Protein AF-X1EYE4-F1 (afdb_monomer_lite)

Sequence (149 aa):
KELRAIGVEDIRDIPADFPLSAIQQLRRDCVVNQKEYIAPKLGGELMNVEHPIHFLDFETIGPAIPKYGGTRPYQTVPFQWSNHVMHENENLERQEYLCLEDKDPREEFAGTLLKALGEKGSIVVYTTYEKGVLEGLAEYLPHYRDRLQ

Organism: NCBI:txid412755

Structure (mmCIF, N/CA/C/O backbone):
data_AF-X1EYE4-F1
#
_entry.id   AF-X1EYE4-F1
#
loop_
_atom_site.group_PDB
_atom_site.id
_atom_site.type_symbol
_atom_site.label_atom_id
_atom_site.label_alt_id
_atom_site.label_comp_id
_atom_site.label_asym_id
_atom_site.label_entity_id
_atom_site.label_seq_id
_atom_site.pdbx_PDB_ins_code
_atom_site.Cartn_x
_atom_site.Cartn_y
_atom_site.Cartn_z
_atom_site.occupancy
_atom_site.B_iso_or_equiv
_atom_site.auth_seq_id
_atom_site.auth_comp_id
_atom_site.auth_asym_id
_atom_site.auth_atom_id
_atom_site.pdbx_PDB_model_num
ATOM 1 N N . LYS A 1 1 ? -3.214 -6.186 -28.026 1.00 66.19 1 LYS A N 1
ATOM 2 C CA . LYS A 1 1 ? -3.750 -6.899 -29.216 1.00 66.19 1 LYS A CA 1
ATOM 3 C C . LYS A 1 1 ? -2.727 -6.934 -30.353 1.00 66.19 1 LYS A C 1
ATOM 5 O O . LYS A 1 1 ? -2.634 -7.965 -30.995 1.00 66.19 1 LYS A O 1
ATOM 10 N N . GLU A 1 2 ? -1.926 -5.882 -30.535 1.00 87.94 2 GLU A N 1
ATOM 11 C CA . GLU A 1 2 ? -0.886 -5.792 -31.577 1.00 87.94 2 GLU A CA 1
ATOM 12 C C . GLU A 1 2 ? 0.311 -6.731 -31.351 1.00 87.94 2 GLU A C 1
ATOM 14 O O . GLU A 1 2 ? 0.625 -7.508 -32.242 1.00 87.94 2 GLU A O 1
ATOM 19 N N . LEU A 1 3 ? 0.902 -6.767 -30.147 1.00 91.38 3 LEU A N 1
ATOM 20 C CA . LEU A 1 3 ? 2.020 -7.680 -29.825 1.00 91.38 3 LEU A CA 1
ATOM 21 C C . LEU A 1 3 ? 1.685 -9.160 -30.090 1.00 91.38 3 LEU A C 1
ATOM 23 O O . LEU A 1 3 ? 2.459 -9.886 -30.703 1.00 91.38 3 LEU A O 1
ATOM 27 N N . ARG A 1 4 ? 0.472 -9.589 -29.722 1.00 90.75 4 ARG A N 1
ATOM 28 C CA . ARG A 1 4 ? 0.001 -10.955 -29.992 1.00 90.75 4 ARG A CA 1
ATOM 29 C C . ARG A 1 4 ? -0.144 -11.241 -31.491 1.00 90.75 4 ARG A C 1
ATOM 31 O O . ARG A 1 4 ? 0.053 -12.374 -31.908 1.00 90.75 4 ARG A O 1
ATOM 38 N N . ALA A 1 5 ? -0.490 -10.238 -32.300 1.00 93.00 5 ALA A N 1
ATOM 39 C CA . ALA A 1 5 ? -0.616 -10.397 -33.749 1.00 93.00 5 ALA A CA 1
ATOM 40 C C . ALA A 1 5 ? 0.744 -10.602 -34.438 1.00 93.00 5 ALA A C 1
ATOM 42 O O . ALA A 1 5 ? 0.794 -11.232 -35.489 1.00 93.00 5 ALA A O 1
ATOM 43 N N . ILE A 1 6 ? 1.832 -10.121 -33.828 1.00 92.56 6 ILE A N 1
ATOM 44 C CA . ILE A 1 6 ? 3.212 -10.359 -34.281 1.00 92.56 6 ILE A CA 1
ATOM 45 C C . ILE A 1 6 ? 3.892 -11.523 -33.539 1.00 92.56 6 ILE A C 1
ATOM 47 O O . ILE A 1 6 ? 5.104 -11.679 -33.627 1.00 92.56 6 ILE A O 1
ATOM 51 N N . GLY A 1 7 ? 3.123 -12.343 -32.813 1.00 93.94 7 GLY A N 1
ATOM 52 C CA . GLY A 1 7 ? 3.627 -13.548 -32.146 1.00 93.94 7 GLY A CA 1
ATOM 53 C C . GLY A 1 7 ? 4.474 -13.297 -30.897 1.00 93.94 7 GLY A C 1
ATOM 54 O O . GLY A 1 7 ? 5.152 -14.209 -30.442 1.00 93.94 7 GLY A O 1
ATOM 55 N N . VAL A 1 8 ? 4.444 -12.086 -30.333 1.00 95.38 8 VAL A N 1
ATOM 56 C CA . VAL A 1 8 ? 5.173 -11.774 -29.099 1.00 9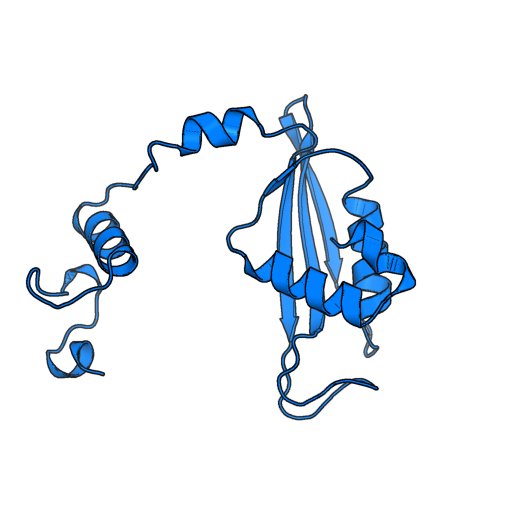5.38 8 VAL A CA 1
ATOM 57 C C . VAL A 1 8 ? 4.383 -12.284 -27.898 1.00 95.38 8 VAL A C 1
ATOM 59 O O . VAL A 1 8 ? 3.283 -11.797 -27.611 1.00 95.38 8 VAL A O 1
ATOM 62 N N . GLU A 1 9 ? 4.964 -13.254 -27.194 1.00 94.44 9 GLU A N 1
ATOM 63 C CA . GLU A 1 9 ? 4.417 -13.847 -25.967 1.00 94.44 9 GLU A CA 1
ATOM 64 C C . GLU A 1 9 ? 5.229 -13.476 -24.717 1.00 94.44 9 GLU A C 1
ATOM 66 O O . GLU A 1 9 ? 4.687 -13.490 -23.612 1.00 94.44 9 GLU A O 1
ATOM 71 N N . ASP A 1 10 ? 6.492 -13.071 -24.888 1.00 94.38 10 ASP A N 1
ATOM 72 C CA . ASP A 1 10 ? 7.392 -12.657 -23.813 1.00 94.38 10 ASP A CA 1
ATOM 73 C C . ASP A 1 10 ? 7.845 -11.198 -23.986 1.00 94.38 10 ASP A C 1
ATOM 75 O O . ASP A 1 10 ? 8.066 -10.715 -25.097 1.00 94.38 10 ASP A O 1
ATOM 79 N N . ILE A 1 11 ? 8.020 -10.476 -22.875 1.00 95.06 11 ILE A N 1
ATOM 80 C CA . ILE A 1 11 ? 8.492 -9.081 -22.883 1.00 95.06 11 ILE A CA 1
ATOM 81 C C . ILE A 1 11 ? 9.875 -8.930 -23.541 1.00 95.06 11 ILE A C 1
ATOM 83 O O . ILE A 1 11 ? 10.169 -7.881 -24.117 1.00 95.06 11 ILE A O 1
ATOM 87 N N . ARG A 1 12 ? 10.710 -9.974 -23.484 1.00 94.94 12 ARG A N 1
ATOM 88 C CA . ARG A 1 12 ? 12.042 -10.015 -24.102 1.00 94.94 12 ARG A CA 1
ATOM 89 C C . ARG A 1 12 ? 11.979 -10.037 -25.625 1.00 94.94 12 ARG A C 1
ATOM 91 O O . ARG A 1 12 ? 12.895 -9.530 -26.266 1.00 94.94 12 ARG A O 1
ATOM 98 N N . ASP A 1 13 ? 10.887 -10.552 -26.179 1.00 95.00 13 ASP A N 1
ATOM 99 C CA . ASP A 1 13 ? 10.693 -10.700 -27.621 1.00 95.00 13 ASP A CA 1
ATOM 100 C C . ASP A 1 13 ? 10.075 -9.449 -28.258 1.00 95.00 13 ASP A C 1
ATOM 102 O O . ASP A 1 13 ? 9.915 -9.386 -29.476 1.00 95.00 13 ASP A O 1
ATOM 106 N N . ILE A 1 14 ? 9.734 -8.427 -27.460 1.00 95.12 14 ILE A N 1
ATOM 107 C CA . ILE A 1 14 ? 9.206 -7.165 -27.984 1.00 95.12 14 ILE A CA 1
ATOM 108 C C . ILE A 1 14 ? 10.282 -6.492 -28.862 1.00 95.12 14 ILE A C 1
ATOM 110 O O . ILE A 1 14 ? 11.360 -6.150 -28.342 1.00 95.12 14 ILE A O 1
ATOM 114 N N . PRO A 1 15 ? 9.995 -6.233 -30.156 1.00 93.06 15 PRO A N 1
ATOM 115 C CA . PRO A 1 15 ? 10.922 -5.555 -31.058 1.00 93.06 15 PRO A CA 1
ATOM 116 C C . PRO A 1 15 ? 11.367 -4.196 -30.512 1.00 93.06 15 PRO A C 1
ATOM 118 O O . PRO A 1 15 ? 10.591 -3.488 -29.872 1.00 93.06 15 PRO A O 1
ATOM 121 N N . ALA A 1 16 ? 12.626 -3.826 -30.750 1.00 89.38 16 ALA A N 1
ATOM 122 C CA . ALA A 1 16 ? 13.198 -2.586 -30.216 1.00 89.38 16 ALA A CA 1
ATOM 123 C C . ALA A 1 16 ? 12.539 -1.314 -30.781 1.00 89.38 16 ALA A C 1
ATOM 125 O O . ALA A 1 16 ? 12.583 -0.269 -30.141 1.00 89.38 16 ALA A O 1
ATOM 126 N N . ASP A 1 17 ? 11.942 -1.411 -31.966 1.00 92.12 17 ASP A N 1
ATOM 127 C CA . ASP A 1 17 ? 11.207 -0.356 -32.659 1.00 92.12 17 ASP A CA 1
ATOM 128 C C . ASP A 1 17 ? 9.696 -0.377 -32.369 1.00 92.12 17 ASP A C 1
ATOM 130 O O . ASP A 1 17 ? 8.966 0.493 -32.849 1.00 92.12 17 ASP A O 1
ATOM 134 N N . PHE A 1 18 ? 9.208 -1.335 -31.570 1.00 94.69 18 PHE A N 1
ATOM 135 C CA . PHE A 1 18 ? 7.800 -1.383 -31.192 1.00 94.69 18 PHE A CA 1
ATOM 136 C C . PHE A 1 18 ? 7.453 -0.183 -30.292 1.00 94.69 18 PHE A C 1
ATOM 138 O O . PHE A 1 18 ? 8.144 0.057 -29.298 1.00 94.69 18 PHE A O 1
ATOM 145 N N . PRO A 1 19 ? 6.378 0.573 -30.580 1.00 94.25 19 PRO A N 1
ATOM 146 C CA . PRO A 1 19 ? 6.048 1.772 -29.822 1.00 94.25 19 PRO A CA 1
ATOM 147 C C . PRO A 1 19 ? 5.582 1.415 -28.405 1.00 94.25 19 PRO A C 1
ATOM 149 O O . PRO A 1 19 ? 4.476 0.916 -28.194 1.00 94.25 19 PRO A O 1
ATOM 152 N N . LEU A 1 20 ? 6.428 1.704 -27.417 1.00 95.12 20 LEU A N 1
ATOM 153 C CA . LEU A 1 20 ? 6.135 1.552 -25.994 1.00 95.12 20 LEU A CA 1
ATOM 154 C C . LEU A 1 20 ? 6.050 2.922 -25.315 1.00 95.12 20 LEU A C 1
ATOM 156 O O . LEU A 1 20 ? 6.770 3.859 -25.659 1.00 95.12 20 LEU A O 1
ATOM 160 N N . SER A 1 21 ? 5.192 3.045 -24.301 1.00 95.56 21 SER A N 1
ATOM 161 C CA . SER A 1 21 ? 5.263 4.195 -23.392 1.00 95.56 21 SER A CA 1
ATOM 162 C C . SER A 1 21 ? 6.573 4.164 -22.596 1.00 95.56 21 SER A C 1
ATOM 164 O O . SER A 1 21 ? 7.168 3.102 -22.414 1.00 95.56 21 SER A O 1
ATOM 166 N N . ALA A 1 22 ? 7.002 5.308 -22.055 1.00 94.56 22 ALA A N 1
ATOM 167 C CA . ALA A 1 22 ? 8.266 5.404 -21.318 1.00 94.56 22 ALA A CA 1
ATOM 168 C C . ALA A 1 22 ? 8.395 4.355 -20.192 1.00 94.56 22 ALA A C 1
ATOM 170 O O . ALA A 1 22 ? 9.446 3.738 -20.039 1.00 94.56 22 ALA A O 1
ATOM 171 N N . ILE A 1 23 ? 7.313 4.091 -19.446 1.00 93.12 23 ILE A N 1
ATOM 172 C CA . ILE A 1 23 ? 7.322 3.089 -18.368 1.00 93.12 23 ILE A CA 1
ATOM 173 C C . ILE A 1 23 ? 7.370 1.650 -18.897 1.00 93.12 23 ILE A C 1
ATOM 175 O O . ILE A 1 23 ? 7.980 0.779 -18.282 1.00 93.12 23 ILE A O 1
ATOM 179 N N . GLN A 1 24 ? 6.743 1.383 -20.044 1.00 95.12 24 GLN A N 1
ATOM 180 C CA . GLN A 1 24 ? 6.793 0.071 -20.689 1.00 95.12 24 GLN A CA 1
ATOM 181 C C . GLN A 1 24 ? 8.183 -0.199 -21.264 1.00 95.12 24 GLN A C 1
ATOM 183 O O . GLN A 1 24 ? 8.705 -1.295 -21.072 1.00 95.12 24 GLN A O 1
ATOM 188 N N . GLN A 1 25 ? 8.796 0.803 -21.902 1.00 95.81 25 GLN A N 1
ATOM 189 C CA . GLN A 1 25 ? 10.165 0.720 -22.398 1.00 95.81 25 GLN A CA 1
ATOM 190 C C . GLN A 1 25 ? 11.139 0.450 -21.252 1.00 95.81 25 GLN A C 1
ATOM 192 O O . GLN A 1 25 ? 11.922 -0.488 -21.332 1.00 95.81 25 GLN A O 1
ATOM 197 N N . LEU A 1 26 ? 11.018 1.193 -20.148 1.00 94.75 26 LEU A N 1
ATOM 198 C CA . LEU A 1 26 ? 11.844 0.989 -18.961 1.00 94.75 26 LEU A CA 1
ATOM 199 C C . LEU A 1 26 ? 11.760 -0.452 -18.439 1.00 94.75 26 LEU A C 1
ATOM 201 O O . LEU A 1 26 ? 12.781 -1.089 -18.197 1.00 94.75 26 LEU A O 1
ATOM 205 N N . ARG A 1 27 ? 10.540 -0.986 -18.295 1.00 94.94 27 ARG A N 1
ATOM 206 C CA . ARG A 1 27 ? 10.316 -2.370 -17.847 1.00 94.94 27 ARG A CA 1
ATOM 207 C C . ARG A 1 27 ? 10.918 -3.383 -18.817 1.00 94.94 27 ARG A C 1
ATOM 209 O O . ARG A 1 27 ? 11.567 -4.326 -18.373 1.00 94.94 27 ARG A O 1
ATOM 216 N N . ARG A 1 28 ? 10.733 -3.182 -20.126 1.00 95.56 28 ARG A N 1
ATOM 217 C CA . ARG A 1 28 ? 11.344 -4.024 -21.161 1.00 95.56 28 ARG A CA 1
ATOM 218 C C . ARG A 1 28 ? 12.864 -4.006 -21.040 1.00 95.56 28 ARG A C 1
ATOM 220 O O . ARG A 1 28 ? 13.467 -5.071 -21.003 1.00 95.56 28 ARG A O 1
ATOM 227 N N . ASP A 1 29 ? 13.470 -2.829 -20.929 1.00 95.12 29 ASP A N 1
ATOM 228 C CA . ASP A 1 29 ? 14.920 -2.683 -20.826 1.00 95.12 29 ASP A CA 1
ATOM 229 C C . ASP A 1 29 ? 15.462 -3.357 -19.560 1.00 95.12 29 ASP A C 1
ATOM 231 O O . ASP A 1 29 ? 16.484 -4.038 -19.629 1.00 95.12 29 ASP A O 1
ATOM 235 N N . CYS A 1 30 ? 14.763 -3.251 -18.425 1.00 96.44 30 CYS A N 1
ATOM 236 C CA . CYS A 1 30 ? 15.134 -3.973 -17.209 1.00 96.44 30 CYS A CA 1
ATOM 237 C C . CYS A 1 30 ? 15.137 -5.491 -17.407 1.00 96.44 30 CYS A C 1
ATOM 239 O O . CYS A 1 30 ? 16.092 -6.158 -17.009 1.00 96.44 30 CYS A O 1
ATOM 241 N N . VAL A 1 31 ? 14.090 -6.039 -18.032 1.00 96.19 31 VAL A N 1
ATOM 242 C CA . VAL A 1 31 ? 13.964 -7.490 -18.225 1.00 96.19 31 VAL A CA 1
ATOM 243 C C . VAL A 1 31 ? 14.953 -8.008 -19.270 1.00 96.19 31 VAL A C 1
ATOM 245 O O . VAL A 1 31 ? 15.616 -9.015 -19.032 1.00 96.19 31 VAL A O 1
ATOM 248 N N . VAL A 1 32 ? 15.093 -7.317 -20.404 1.00 95.56 32 VAL A N 1
ATOM 249 C CA . VAL A 1 32 ? 16.016 -7.699 -21.486 1.00 95.56 32 VAL A CA 1
ATOM 250 C C . VAL A 1 32 ? 17.465 -7.676 -21.004 1.00 95.56 32 VAL A C 1
ATOM 252 O O . VAL A 1 32 ? 18.216 -8.608 -21.280 1.00 95.56 32 VAL A O 1
ATOM 255 N N . ASN A 1 33 ? 17.854 -6.640 -20.258 1.00 95.62 33 ASN A N 1
ATOM 256 C CA . ASN A 1 33 ? 19.229 -6.483 -19.785 1.00 95.62 33 ASN A CA 1
ATOM 257 C C . ASN A 1 33 ? 19.494 -7.161 -18.432 1.00 95.62 33 ASN A C 1
ATOM 259 O O . ASN A 1 33 ? 20.620 -7.088 -17.946 1.00 95.62 33 ASN A O 1
ATOM 263 N N . GLN A 1 34 ? 18.475 -7.770 -17.809 1.00 95.69 34 GLN A N 1
ATOM 264 C CA . GLN A 1 34 ? 18.536 -8.330 -16.450 1.00 95.69 34 GLN A CA 1
ATOM 265 C C . GLN A 1 34 ? 19.136 -7.347 -15.436 1.00 95.69 34 GLN A C 1
ATOM 267 O O . GLN A 1 34 ? 19.950 -7.704 -14.585 1.00 95.69 34 GLN A O 1
ATOM 272 N N . LYS A 1 35 ? 18.760 -6.074 -15.566 1.00 96.38 35 LYS A N 1
ATOM 273 C CA . LYS A 1 35 ? 19.316 -4.988 -14.769 1.00 96.38 35 LYS A CA 1
ATOM 274 C C . LYS A 1 35 ? 18.199 -4.163 -14.167 1.00 96.38 35 LYS A C 1
ATOM 276 O O . LYS A 1 35 ? 17.360 -3.610 -14.876 1.00 96.38 35 LYS A O 1
ATOM 281 N N . GLU A 1 36 ? 18.226 -4.052 -12.850 1.00 95.12 36 GLU A N 1
ATOM 282 C CA . GLU A 1 36 ? 17.292 -3.217 -12.112 1.00 95.12 36 GLU A CA 1
ATOM 283 C C . GLU A 1 36 ? 17.447 -1.749 -12.506 1.00 95.12 36 GLU A C 1
ATOM 285 O O . GLU A 1 36 ? 18.552 -1.236 -12.721 1.00 95.12 36 GLU A O 1
ATOM 290 N N . TYR A 1 37 ? 16.314 -1.061 -12.584 1.00 95.12 37 TYR A N 1
ATOM 291 C CA . TYR A 1 37 ? 16.305 0.385 -12.662 1.00 95.12 37 TYR A CA 1
ATOM 292 C C . TYR A 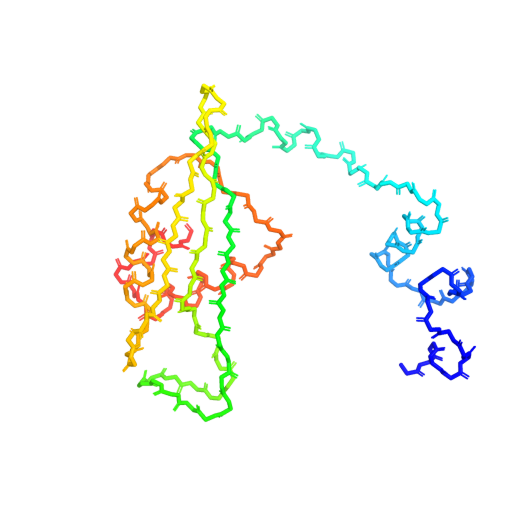1 37 ? 16.242 0.965 -11.255 1.00 95.12 37 TYR A C 1
ATOM 294 O O . TYR A 1 37 ? 15.255 0.790 -10.544 1.00 95.12 37 TYR A O 1
ATOM 302 N N . ILE A 1 38 ? 17.282 1.710 -10.892 1.00 94.94 38 ILE A N 1
ATOM 303 C CA . ILE A 1 38 ? 17.311 2.515 -9.676 1.00 94.94 38 ILE A CA 1
ATOM 304 C C . ILE A 1 38 ? 17.079 3.963 -10.092 1.00 94.94 38 ILE A C 1
ATOM 306 O O . ILE A 1 38 ? 17.899 4.560 -10.795 1.00 94.94 38 ILE A O 1
ATOM 310 N N . ALA A 1 39 ? 15.947 4.530 -9.678 1.00 93.94 39 ALA A N 1
ATOM 311 C CA . ALA A 1 39 ? 15.647 5.925 -9.962 1.00 93.94 39 ALA A CA 1
ATOM 312 C C . ALA A 1 39 ? 16.704 6.829 -9.296 1.00 93.94 39 ALA A C 1
ATOM 314 O O . ALA A 1 39 ? 16.960 6.661 -8.103 1.00 93.94 39 ALA A O 1
ATOM 315 N N . PRO A 1 40 ? 17.266 7.840 -9.990 1.00 95.88 40 PRO A N 1
ATOM 316 C CA . PRO A 1 40 ? 18.278 8.728 -9.406 1.00 95.88 40 PRO A CA 1
ATOM 317 C C . PRO A 1 40 ? 17.830 9.434 -8.119 1.00 95.88 40 PRO A C 1
ATOM 319 O O . PRO A 1 40 ? 18.656 9.794 -7.288 1.00 95.88 40 PRO A O 1
ATOM 322 N N . LYS A 1 41 ? 16.515 9.627 -7.953 1.00 95.69 41 LYS A N 1
ATOM 323 C CA . LYS A 1 41 ? 15.916 10.258 -6.772 1.00 95.69 41 LYS A CA 1
ATOM 324 C C . LYS A 1 41 ? 15.717 9.305 -5.593 1.00 95.69 41 LYS A C 1
ATOM 326 O O . LYS A 1 41 ? 15.574 9.793 -4.482 1.00 95.69 41 LYS A O 1
ATOM 331 N N . LEU A 1 42 ? 15.740 7.982 -5.809 1.00 94.69 42 LEU A N 1
ATOM 332 C CA . LEU A 1 42 ? 15.391 6.988 -4.785 1.00 94.69 42 LEU A CA 1
ATOM 333 C C . LEU A 1 42 ? 16.194 7.186 -3.498 1.00 94.69 42 LEU A C 1
ATOM 335 O O . LEU A 1 42 ? 15.615 7.218 -2.422 1.00 94.69 42 LEU A O 1
ATOM 339 N N . GLY A 1 43 ? 17.511 7.376 -3.610 1.00 96.06 43 GLY A N 1
ATOM 340 C CA . GLY A 1 43 ? 18.365 7.581 -2.440 1.00 96.06 43 GLY A CA 1
ATOM 341 C C . GLY A 1 43 ? 17.979 8.812 -1.616 1.00 96.06 43 GLY A C 1
ATOM 342 O O . GLY A 1 43 ? 18.033 8.754 -0.396 1.00 96.06 43 GLY A O 1
ATOM 343 N N . GLY A 1 44 ? 17.553 9.900 -2.266 1.00 96.06 44 GLY A N 1
ATOM 344 C CA . GLY A 1 44 ? 17.081 11.102 -1.574 1.00 96.06 44 GLY A CA 1
ATOM 345 C C . GLY A 1 44 ? 15.716 10.906 -0.916 1.00 96.06 44 GLY A C 1
ATOM 346 O O . GLY A 1 44 ? 15.522 11.346 0.209 1.00 96.06 44 GLY A O 1
ATOM 347 N N . GLU A 1 45 ? 14.795 10.198 -1.574 1.00 94.62 45 GLU A N 1
ATOM 348 C CA . GLU A 1 45 ? 13.486 9.871 -0.987 1.00 94.62 45 GLU A CA 1
ATOM 349 C C . GLU A 1 45 ? 13.632 8.965 0.245 1.00 94.62 45 GLU A C 1
ATOM 351 O O . GLU A 1 45 ? 12.974 9.187 1.257 1.00 94.62 45 GLU A O 1
ATOM 356 N N . LEU A 1 46 ? 14.551 7.992 0.201 1.00 94.44 46 LEU A N 1
ATOM 357 C CA . LEU A 1 46 ? 14.822 7.092 1.325 1.00 94.44 46 LEU A CA 1
ATOM 358 C C . LEU A 1 46 ? 15.405 7.810 2.553 1.00 94.44 46 LEU A C 1
ATOM 360 O O . LEU A 1 46 ? 15.234 7.318 3.662 1.00 94.44 46 LEU A O 1
ATOM 364 N N . MET A 1 47 ? 16.052 8.971 2.393 1.00 95.12 47 MET A N 1
ATOM 365 C CA . MET A 1 47 ? 16.531 9.770 3.534 1.00 95.12 47 MET A CA 1
ATOM 366 C C . MET A 1 47 ? 15.395 10.429 4.325 1.00 95.12 47 MET A C 1
ATOM 368 O O . MET A 1 47 ? 15.615 10.817 5.468 1.00 95.12 47 MET A O 1
ATOM 372 N N . ASN A 1 48 ? 14.203 10.553 3.735 1.00 95.19 48 ASN A N 1
ATOM 373 C CA . ASN A 1 48 ? 13.028 11.130 4.389 1.00 95.19 48 ASN A CA 1
ATOM 374 C C . ASN A 1 48 ? 12.168 10.070 5.096 1.00 95.19 48 ASN A C 1
ATOM 376 O O . ASN A 1 48 ? 11.118 10.401 5.640 1.00 95.19 48 ASN A O 1
ATOM 380 N N . VAL A 1 49 ? 12.566 8.796 5.038 1.00 95.62 49 VAL A N 1
ATOM 381 C CA . VAL A 1 49 ? 11.830 7.692 5.654 1.00 95.62 49 VAL A CA 1
ATOM 382 C C . VAL A 1 49 ? 12.160 7.636 7.145 1.00 95.62 49 VAL A C 1
ATOM 384 O O . VAL A 1 49 ? 13.314 7.494 7.539 1.00 95.62 49 VAL A O 1
ATOM 387 N N . GLU A 1 50 ? 11.122 7.717 7.969 1.00 96.12 50 GLU A N 1
ATOM 388 C CA . GLU A 1 50 ? 11.198 7.730 9.430 1.00 96.12 50 GLU A CA 1
ATOM 389 C C . GLU A 1 50 ? 10.606 6.452 10.035 1.00 96.12 50 GLU A C 1
ATOM 391 O O . GLU A 1 50 ? 9.597 5.925 9.557 1.00 96.12 50 GLU A O 1
ATOM 396 N N . HIS A 1 51 ? 11.212 5.969 11.121 1.00 95.88 51 HIS A N 1
ATOM 397 C CA . HIS A 1 51 ? 10.708 4.816 11.861 1.00 95.88 51 HIS A CA 1
ATOM 398 C C . HIS A 1 51 ? 9.509 5.165 12.771 1.00 95.88 51 HIS A C 1
ATOM 400 O O . HIS A 1 51 ? 9.406 6.294 13.256 1.00 95.88 51 HIS A O 1
ATOM 406 N N . PRO A 1 52 ? 8.634 4.186 13.077 1.00 97.06 52 PRO A N 1
ATOM 407 C CA . PRO A 1 52 ? 8.586 2.851 12.472 1.00 97.06 52 PRO A CA 1
ATOM 408 C C . PRO A 1 52 ? 8.225 2.918 10.979 1.00 97.06 52 PRO A C 1
ATOM 410 O O . PRO A 1 52 ? 7.464 3.779 10.553 1.00 97.06 52 PRO A O 1
ATOM 413 N N . ILE A 1 53 ? 8.791 2.020 10.171 1.00 97.88 53 ILE A N 1
ATOM 414 C CA . ILE A 1 53 ? 8.470 1.943 8.742 1.00 97.88 53 ILE A CA 1
ATOM 415 C C . ILE A 1 53 ? 7.399 0.880 8.562 1.00 97.88 53 ILE A C 1
ATOM 417 O O . ILE A 1 53 ? 7.600 -0.272 8.940 1.00 97.88 53 ILE A O 1
ATOM 421 N N . HIS A 1 54 ? 6.277 1.274 7.978 1.00 97.81 54 HIS A N 1
ATOM 422 C CA . HIS A 1 54 ? 5.129 0.424 7.709 1.00 97.81 54 HIS A CA 1
ATOM 423 C C . HIS A 1 54 ? 5.130 -0.008 6.246 1.00 97.81 54 HIS A C 1
ATOM 425 O O . HIS A 1 54 ? 4.859 0.802 5.362 1.00 97.81 54 HIS A O 1
ATOM 431 N N . PHE A 1 55 ? 5.413 -1.280 5.982 1.00 97.88 55 PHE A N 1
ATOM 432 C CA . PHE A 1 55 ? 5.262 -1.875 4.655 1.00 97.88 55 PHE A CA 1
ATOM 433 C C . PHE A 1 55 ? 3.847 -2.432 4.531 1.00 97.88 55 PHE A C 1
ATOM 435 O O . PHE A 1 55 ? 3.546 -3.500 5.075 1.00 97.88 55 PHE A O 1
ATOM 442 N N . LEU A 1 56 ? 2.987 -1.661 3.870 1.00 98.00 56 LEU A N 1
ATOM 443 C CA . LEU A 1 56 ? 1.542 -1.838 3.895 1.00 98.00 56 LEU A CA 1
ATOM 444 C C . LEU A 1 56 ? 1.019 -2.385 2.565 1.00 98.00 56 LEU A C 1
ATOM 446 O O . LEU A 1 56 ? 1.428 -1.929 1.499 1.00 98.00 56 LEU A O 1
ATOM 450 N N . ASP A 1 57 ? 0.088 -3.332 2.647 1.00 98.38 57 ASP A N 1
ATOM 451 C CA . ASP A 1 57 ? -0.558 -3.953 1.489 1.00 98.38 57 ASP A CA 1
ATOM 452 C C . ASP A 1 57 ? -2.015 -4.320 1.815 1.00 98.38 57 ASP A C 1
ATOM 454 O O . ASP A 1 57 ? -2.311 -4.737 2.945 1.00 98.38 57 ASP A O 1
ATOM 458 N N . PHE A 1 58 ? -2.927 -4.130 0.853 1.00 98.44 58 PHE A N 1
ATOM 459 C CA . PHE A 1 58 ? -4.371 -4.326 1.024 1.00 98.44 58 PHE A CA 1
ATOM 460 C C . PHE A 1 58 ? -4.948 -5.320 0.019 1.00 98.44 58 PHE A C 1
ATOM 462 O O . PHE A 1 58 ? -4.739 -5.187 -1.183 1.00 98.44 58 PHE A O 1
ATOM 469 N N . GLU A 1 59 ? -5.848 -6.182 0.493 1.00 98.25 59 GLU A N 1
ATOM 470 C CA . GLU A 1 59 ? -6.719 -6.975 -0.372 1.00 98.25 59 GLU A CA 1
ATOM 471 C C . GLU A 1 59 ? -8.141 -6.426 -0.361 1.00 98.25 59 GLU A C 1
ATOM 473 O O . GLU A 1 59 ? -8.715 -6.051 0.675 1.00 98.25 59 GLU A O 1
ATOM 478 N N . THR A 1 60 ? -8.734 -6.394 -1.550 1.00 97.94 60 THR A N 1
ATOM 479 C CA . THR A 1 60 ? -10.059 -5.823 -1.761 1.00 97.94 60 THR A CA 1
ATOM 480 C C . THR A 1 60 ? -10.908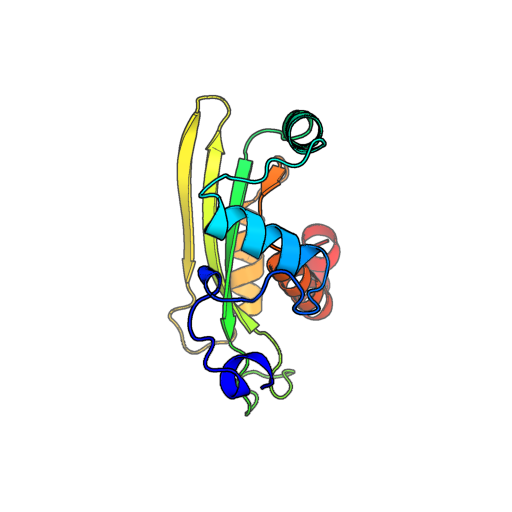 -6.687 -2.685 1.00 97.94 60 THR A C 1
ATOM 482 O O . THR A 1 60 ? -10.413 -7.505 -3.462 1.00 97.94 60 THR A O 1
ATOM 485 N N . ILE A 1 61 ? -12.220 -6.491 -2.611 1.00 96.94 61 ILE A N 1
ATOM 486 C CA . ILE A 1 61 ? -13.178 -7.034 -3.571 1.00 96.94 61 ILE A CA 1
ATOM 487 C C . ILE A 1 61 ? -13.847 -5.903 -4.349 1.00 96.94 61 ILE A C 1
ATOM 489 O O . ILE A 1 61 ? -14.006 -4.792 -3.851 1.00 96.94 61 ILE A O 1
ATOM 493 N N . GLY A 1 62 ? -14.297 -6.211 -5.563 1.00 96.75 62 GLY A N 1
ATOM 494 C CA . GLY A 1 62 ? -15.089 -5.307 -6.398 1.00 96.75 62 GLY A CA 1
ATOM 495 C C . GLY A 1 62 ? -16.226 -6.052 -7.092 1.00 96.75 62 GLY A C 1
ATOM 496 O O . GLY A 1 62 ? -16.171 -6.232 -8.309 1.00 96.75 62 GLY A O 1
ATOM 497 N N . PRO A 1 63 ? -17.231 -6.557 -6.351 1.00 96.44 63 PRO A N 1
ATOM 498 C CA . PRO A 1 63 ? -18.263 -7.405 -6.930 1.00 96.44 63 PRO A CA 1
ATOM 499 C C . PRO A 1 63 ? -19.177 -6.622 -7.882 1.00 96.44 63 PRO A C 1
ATOM 501 O O . PRO A 1 63 ? -19.501 -5.454 -7.659 1.00 96.44 63 PRO A O 1
ATOM 504 N N . ALA A 1 64 ? -19.641 -7.288 -8.943 1.00 97.62 64 ALA A N 1
ATOM 505 C CA . ALA A 1 64 ? -20.593 -6.705 -9.891 1.00 97.62 64 ALA A CA 1
ATOM 506 C C . ALA A 1 64 ? -21.965 -6.438 -9.247 1.00 97.62 64 ALA A C 1
ATOM 508 O O . ALA A 1 64 ? -22.624 -5.453 -9.570 1.00 97.62 64 ALA A O 1
ATOM 509 N N . ILE A 1 65 ? -22.387 -7.309 -8.326 1.00 96.81 65 ILE A N 1
ATOM 510 C CA . ILE A 1 65 ? -23.598 -7.128 -7.523 1.00 96.81 65 ILE A CA 1
ATOM 511 C C . ILE A 1 65 ? -23.172 -6.551 -6.165 1.00 96.81 65 ILE A C 1
ATOM 513 O O . ILE A 1 65 ? -22.360 -7.187 -5.489 1.00 96.81 65 ILE A O 1
ATOM 517 N N . PRO A 1 66 ? -23.686 -5.376 -5.756 1.00 95.38 66 PRO A N 1
ATOM 518 C CA . PRO A 1 66 ? -23.381 -4.784 -4.456 1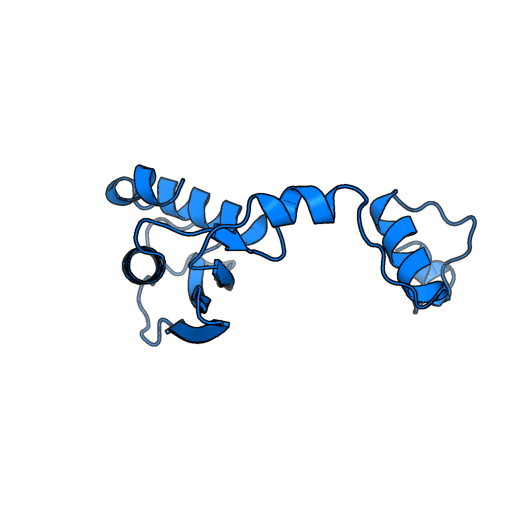.00 95.38 66 PRO A CA 1
ATOM 519 C C . PRO A 1 66 ? -23.647 -5.762 -3.309 1.00 95.38 66 PRO A C 1
ATOM 521 O O . PRO A 1 66 ? -24.775 -6.222 -3.136 1.00 95.38 66 PRO A O 1
ATOM 524 N N . LYS A 1 67 ? -22.605 -6.082 -2.533 1.00 93.19 67 LYS A N 1
ATOM 525 C CA . LYS A 1 67 ? -22.711 -6.998 -1.386 1.00 93.19 67 LYS A CA 1
ATOM 526 C C . LYS A 1 67 ? -23.180 -6.283 -0.117 1.00 93.19 67 LYS A C 1
ATOM 528 O O . LYS A 1 67 ? -23.905 -6.862 0.683 1.00 93.19 67 LYS A O 1
ATOM 533 N N . TYR A 1 68 ? -22.778 -5.025 0.057 1.00 94.56 68 TYR A N 1
ATOM 534 C CA . TYR A 1 68 ? -23.007 -4.260 1.282 1.00 94.56 68 TYR A CA 1
ATOM 535 C C . TYR A 1 68 ? -23.869 -3.027 1.024 1.00 94.56 68 TYR A C 1
ATOM 537 O O . TYR A 1 68 ? -23.855 -2.450 -0.069 1.00 94.56 68 TYR A O 1
ATOM 545 N N . GLY A 1 69 ? -24.607 -2.603 2.050 1.00 92.75 69 GLY A N 1
ATOM 546 C CA . GLY A 1 69 ? -25.401 -1.379 2.001 1.00 92.75 69 GLY A CA 1
ATOM 547 C C . GLY A 1 69 ? -24.550 -0.168 1.603 1.00 92.75 69 GLY A C 1
ATOM 548 O O . GLY A 1 69 ? -23.394 -0.034 2.007 1.00 92.75 69 GLY A O 1
ATOM 549 N N . GLY A 1 70 ? -25.114 0.699 0.762 1.00 89.81 70 GLY A N 1
ATOM 550 C CA . GLY A 1 70 ? -24.422 1.900 0.289 1.00 89.81 70 GLY A CA 1
ATOM 551 C C . GLY A 1 70 ? -23.242 1.636 -0.654 1.00 89.81 70 GLY A C 1
ATOM 552 O O . GLY A 1 70 ? -22.445 2.546 -0.865 1.00 89.81 70 GLY A O 1
ATOM 553 N N . THR A 1 71 ? -23.111 0.426 -1.216 1.00 96.06 71 THR A N 1
ATOM 554 C CA . THR A 1 71 ? -22.123 0.133 -2.270 1.00 96.06 71 THR A CA 1
ATOM 555 C C . THR A 1 71 ? -22.747 0.114 -3.666 1.00 96.06 71 THR A C 1
ATOM 557 O O . THR A 1 71 ? -23.950 -0.103 -3.827 1.00 96.06 71 THR A O 1
ATOM 560 N N . ARG A 1 72 ? -21.926 0.343 -4.694 1.00 96.38 72 ARG A N 1
ATOM 561 C CA . ARG A 1 72 ? -22.304 0.255 -6.116 1.00 96.38 72 ARG A CA 1
ATOM 562 C C . ARG A 1 72 ? -21.543 -0.869 -6.837 1.00 96.38 72 ARG A C 1
ATOM 564 O O . ARG A 1 72 ? -20.504 -1.303 -6.338 1.00 96.38 72 ARG A O 1
ATOM 571 N N . PRO A 1 73 ? -22.005 -1.320 -8.021 1.00 97.88 73 PRO A N 1
ATOM 572 C CA . PRO A 1 73 ? -21.273 -2.289 -8.835 1.00 97.88 73 PRO A CA 1
ATOM 573 C C . PRO A 1 73 ? -19.802 -1.906 -9.032 1.00 97.88 73 PRO A C 1
ATOM 575 O O . PRO A 1 73 ? -19.497 -0.751 -9.352 1.00 97.88 73 PRO A O 1
ATOM 578 N N . TYR A 1 74 ? -18.914 -2.887 -8.848 1.00 96.81 74 TYR A N 1
ATOM 579 C CA . TYR A 1 74 ? -17.456 -2.761 -8.966 1.00 96.81 74 TYR A CA 1
ATOM 580 C C . TYR A 1 74 ? -16.824 -1.702 -8.054 1.00 96.81 74 TYR A C 1
ATOM 582 O O . TYR A 1 74 ? -15.726 -1.219 -8.325 1.00 96.81 74 TYR A O 1
ATOM 590 N N . GLN A 1 75 ? -17.506 -1.306 -6.978 1.00 96.88 75 GLN A N 1
ATOM 591 C CA . GLN A 1 75 ? -16.881 -0.496 -5.944 1.00 96.88 75 GLN A CA 1
ATOM 592 C C . GLN A 1 75 ? -15.861 -1.334 -5.177 1.00 96.88 75 GLN A C 1
ATOM 594 O O . GLN A 1 75 ? -16.192 -2.413 -4.691 1.00 96.88 75 GLN A O 1
ATOM 599 N N . THR A 1 76 ? -14.648 -0.803 -5.048 1.00 97.44 76 THR A N 1
ATOM 600 C CA . THR A 1 76 ? -13.587 -1.377 -4.221 1.00 97.44 76 THR A CA 1
ATOM 601 C C . THR A 1 76 ? -14.006 -1.378 -2.753 1.00 97.44 76 THR A C 1
ATOM 603 O O . THR A 1 76 ? -14.338 -0.330 -2.197 1.00 97.44 76 THR A O 1
ATOM 606 N N . VAL A 1 77 ? -13.981 -2.551 -2.127 1.00 97.69 77 VAL A N 1
ATOM 607 C CA . VAL A 1 77 ? -14.235 -2.740 -0.697 1.00 97.69 77 VAL A CA 1
ATOM 608 C C . VAL A 1 77 ? -13.056 -3.508 -0.096 1.00 97.69 77 VAL A C 1
ATOM 610 O O . VAL A 1 77 ? -12.861 -4.672 -0.458 1.00 97.69 77 VAL A O 1
ATOM 613 N N . PRO A 1 78 ? -12.258 -2.890 0.791 1.00 98.19 78 PRO A N 1
ATOM 614 C CA . PRO A 1 78 ? -11.132 -3.562 1.427 1.00 98.19 78 PRO A CA 1
ATOM 615 C C . PRO A 1 78 ? -11.601 -4.519 2.520 1.00 98.19 78 PRO A C 1
ATOM 617 O O . PRO A 1 78 ? -12.518 -4.194 3.273 1.00 98.19 78 PRO A O 1
ATOM 620 N N . PHE A 1 79 ? -10.976 -5.693 2.611 1.00 98.19 79 PHE A N 1
ATOM 621 C CA . PHE A 1 79 ? -11.344 -6.718 3.598 1.00 98.19 79 PHE A CA 1
ATOM 622 C C . PHE A 1 79 ? -10.150 -7.331 4.342 1.00 98.19 79 PHE A C 1
ATOM 624 O O . PHE A 1 79 ? -10.357 -8.005 5.353 1.00 98.19 79 PHE A O 1
ATOM 631 N N . GLN A 1 80 ? -8.922 -7.088 3.879 1.00 98.69 80 GLN A N 1
ATOM 632 C CA . GLN A 1 80 ? -7.699 -7.554 4.527 1.00 98.69 80 GLN A CA 1
ATOM 633 C C . GLN A 1 80 ? -6.580 -6.532 4.353 1.00 98.69 80 GLN A C 1
ATOM 635 O O . GLN A 1 80 ? -6.449 -5.937 3.284 1.00 98.69 80 GLN A O 1
ATOM 640 N N . TRP A 1 81 ? -5.760 -6.353 5.383 1.00 98.75 81 TRP A N 1
ATOM 641 C CA . TRP A 1 81 ? -4.493 -5.637 5.273 1.00 98.75 81 TRP A CA 1
ATOM 642 C C . TRP A 1 81 ? -3.374 -6.439 5.931 1.00 98.75 81 TRP A C 1
ATOM 644 O O . TRP A 1 81 ? -3.597 -7.173 6.898 1.00 98.75 81 TRP A O 1
ATOM 654 N N . SER A 1 82 ? -2.159 -6.274 5.417 1.00 98.56 82 SER A N 1
ATOM 655 C CA . SER A 1 82 ? -0.935 -6.726 6.071 1.00 98.56 82 SER A CA 1
ATOM 656 C C . SER A 1 82 ? 0.015 -5.549 6.262 1.00 98.56 82 SER A C 1
ATOM 658 O O . SER A 1 82 ? 0.076 -4.650 5.427 1.00 98.56 82 SER A O 1
ATOM 660 N N . ASN A 1 83 ? 0.714 -5.534 7.393 1.00 98.50 83 ASN A N 1
ATOM 661 C CA . ASN A 1 83 ? 1.629 -4.470 7.776 1.00 98.50 83 ASN A CA 1
ATOM 662 C C . ASN A 1 83 ? 2.879 -5.102 8.384 1.00 98.50 83 ASN A C 1
ATOM 664 O O . ASN A 1 83 ? 2.820 -5.680 9.473 1.00 98.50 83 ASN A O 1
ATOM 668 N N . HIS A 1 84 ? 4.004 -5.013 7.680 1.00 98.12 84 HIS A N 1
ATOM 669 C CA . HIS A 1 84 ? 5.297 -5.329 8.279 1.00 98.12 84 HIS A CA 1
ATOM 670 C C . HIS A 1 84 ? 5.887 -4.040 8.844 1.00 98.12 84 HIS A C 1
ATOM 672 O O . HIS A 1 84 ? 6.073 -3.071 8.114 1.00 98.12 84 HIS A O 1
ATOM 678 N N . VAL A 1 85 ? 6.158 -4.028 10.144 1.00 97.94 85 VAL A N 1
ATOM 679 C CA . VAL A 1 85 ? 6.611 -2.853 10.884 1.00 97.94 85 VAL A CA 1
ATOM 680 C C . VAL A 1 85 ? 8.089 -3.012 11.194 1.00 97.94 85 VAL A C 1
ATOM 682 O O . VAL A 1 85 ? 8.470 -3.891 11.964 1.00 97.94 85 VAL A O 1
ATOM 685 N N . MET A 1 86 ? 8.926 -2.177 10.584 1.00 97.81 86 MET A N 1
ATOM 686 C CA . MET A 1 86 ? 10.361 -2.140 10.855 1.00 97.81 86 MET A CA 1
ATOM 687 C C . MET A 1 86 ? 10.678 -1.017 11.840 1.00 97.81 86 MET A C 1
ATOM 689 O O . MET A 1 86 ? 10.534 0.171 11.531 1.00 97.81 86 MET A O 1
ATOM 693 N N . HIS A 1 87 ? 11.106 -1.404 13.036 1.00 96.25 87 HIS A N 1
ATOM 694 C CA . HIS A 1 87 ? 11.487 -0.490 14.109 1.00 96.25 87 HIS A CA 1
ATOM 695 C C . HIS A 1 87 ? 12.933 0.008 13.950 1.00 96.25 87 HIS A C 1
ATOM 697 O O . HIS A 1 87 ? 13.712 -0.556 13.186 1.00 96.25 87 HIS A O 1
ATOM 703 N N . GLU A 1 88 ? 13.310 1.040 14.712 1.00 94.44 88 GLU A N 1
ATOM 704 C CA . GLU A 1 88 ? 14.673 1.611 14.702 1.00 94.44 88 GLU A CA 1
ATOM 705 C C . GLU A 1 88 ? 15.767 0.598 15.060 1.00 94.44 88 GLU A C 1
ATOM 707 O O . GLU A 1 88 ? 16.909 0.734 14.637 1.00 94.44 88 GLU A O 1
ATOM 712 N N . ASN A 1 89 ? 15.427 -0.425 15.845 1.00 94.38 89 ASN A N 1
ATOM 713 C CA . ASN A 1 89 ? 16.340 -1.505 16.210 1.00 94.38 89 ASN A CA 1
ATOM 714 C C . ASN A 1 89 ? 16.372 -2.645 15.177 1.00 94.38 89 ASN A C 1
ATOM 716 O O . ASN A 1 89 ? 16.802 -3.743 15.516 1.00 94.38 89 ASN A O 1
ATOM 720 N N . GLU A 1 90 ? 15.869 -2.397 13.963 1.00 89.06 90 GLU A N 1
ATOM 721 C CA . GLU A 1 90 ? 15.775 -3.343 12.842 1.00 89.06 90 GLU A CA 1
ATOM 722 C C . GLU A 1 90 ? 14.876 -4.565 13.103 1.00 89.06 90 GLU A C 1
ATOM 724 O O . GLU A 1 90 ? 14.787 -5.468 12.269 1.00 89.06 90 GLU A O 1
ATOM 729 N N . ASN A 1 91 ? 14.143 -4.594 14.221 1.00 94.81 91 ASN A N 1
ATOM 730 C CA . ASN A 1 91 ? 13.144 -5.629 14.443 1.00 94.81 91 ASN A CA 1
ATOM 731 C C . ASN A 1 91 ? 11.985 -5.450 13.464 1.00 94.81 91 ASN A C 1
ATOM 733 O O . ASN A 1 91 ? 11.421 -4.359 13.345 1.00 94.81 91 ASN A O 1
ATOM 737 N N . LEU A 1 92 ? 11.606 -6.554 12.821 1.00 96.56 92 LEU A N 1
ATOM 738 C CA . LEU A 1 92 ? 10.460 -6.627 11.928 1.00 96.56 92 LEU A CA 1
ATOM 739 C C . LEU A 1 92 ? 9.305 -7.350 12.627 1.00 96.56 92 LEU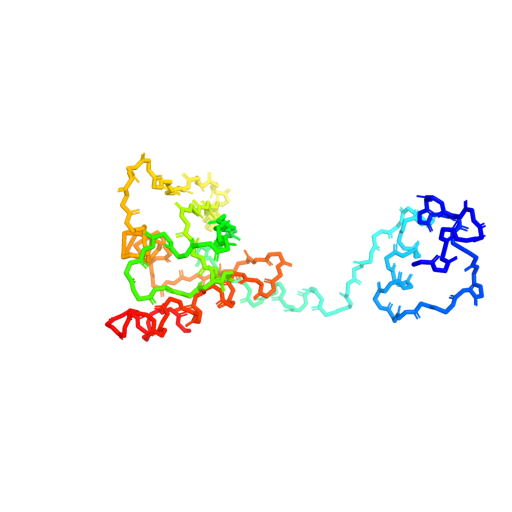 A C 1
ATOM 741 O O . LEU A 1 92 ? 9.379 -8.553 12.886 1.00 96.56 92 LEU A O 1
ATOM 745 N N . GLU A 1 93 ? 8.238 -6.621 12.926 1.00 96.81 93 GLU A N 1
ATOM 746 C CA . GLU A 1 93 ? 6.985 -7.177 13.434 1.00 96.81 93 GLU A CA 1
ATOM 747 C C . GLU A 1 93 ? 5.991 -7.339 12.283 1.00 96.81 93 GLU A C 1
ATOM 749 O O . GLU A 1 93 ? 5.930 -6.509 11.378 1.00 96.81 93 GLU A O 1
ATOM 754 N N . ARG A 1 94 ? 5.185 -8.403 12.309 1.00 97.62 94 ARG A N 1
ATOM 755 C CA . ARG A 1 94 ? 4.078 -8.577 11.369 1.00 97.62 94 ARG A CA 1
ATOM 756 C C . ARG A 1 94 ? 2.753 -8.368 12.082 1.00 97.62 94 ARG A C 1
ATOM 758 O O . ARG A 1 94 ? 2.442 -9.079 13.034 1.00 97.62 94 ARG A O 1
ATOM 765 N N . GLN A 1 95 ? 1.953 -7.459 11.546 1.00 98.38 95 GLN A N 1
ATOM 766 C CA . GLN A 1 95 ? 0.574 -7.221 11.941 1.00 98.38 95 GLN A CA 1
ATOM 767 C C . GLN A 1 95 ? -0.339 -7.465 10.742 1.00 98.38 95 GLN A C 1
ATOM 769 O O . GLN A 1 95 ? 0.045 -7.251 9.590 1.00 98.38 95 GLN A O 1
ATOM 774 N N . GLU A 1 96 ? -1.556 -7.923 11.002 1.00 98.44 96 GLU A N 1
ATOM 775 C CA . GLU A 1 96 ? -2.541 -8.152 9.952 1.00 98.44 96 GLU A CA 1
ATOM 776 C C . GLU A 1 96 ? -3.967 -8.035 10.479 1.00 98.44 96 GLU A C 1
ATOM 778 O O . GLU A 1 96 ? -4.232 -8.173 11.677 1.00 98.44 96 GLU A O 1
ATOM 783 N N . TYR A 1 97 ? -4.887 -7.858 9.542 1.00 98.69 97 TYR A N 1
ATOM 784 C CA . TYR A 1 97 ? -6.317 -8.011 9.747 1.00 98.69 97 TYR A CA 1
ATOM 785 C C . TYR A 1 97 ? -6.912 -8.730 8.548 1.00 98.69 97 TYR A C 1
ATOM 787 O O . TYR A 1 97 ? -6.590 -8.394 7.411 1.00 98.69 97 TYR A O 1
ATOM 795 N N . LEU A 1 98 ? -7.830 -9.658 8.809 1.00 98.50 98 LEU A N 1
ATOM 796 C CA . LEU A 1 98 ? -8.664 -10.301 7.803 1.00 98.50 98 LEU A CA 1
ATOM 797 C C . LEU A 1 98 ? -10.095 -10.389 8.334 1.00 98.50 98 LEU A C 1
ATOM 799 O O . LEU A 1 98 ? -10.335 -10.979 9.389 1.00 98.50 98 LEU A O 1
ATOM 803 N N . CYS A 1 99 ? -11.056 -9.848 7.588 1.00 98.00 99 CYS A N 1
ATOM 804 C CA . CYS A 1 99 ? -12.464 -10.032 7.911 1.00 98.00 99 CYS A CA 1
ATOM 805 C C . CYS A 1 99 ? -12.903 -11.465 7.567 1.00 98.00 99 CYS A C 1
ATOM 807 O O . CYS A 1 99 ? -13.040 -11.816 6.396 1.00 98.00 99 CYS A O 1
ATOM 809 N N . LEU A 1 100 ? -13.111 -12.299 8.590 1.00 95.00 100 LEU A N 1
ATOM 810 C CA . LEU A 1 100 ? -13.543 -13.698 8.434 1.00 95.00 100 LEU A CA 1
ATOM 811 C C . LEU A 1 100 ? -15.069 -13.872 8.442 1.00 95.00 100 LEU A C 1
ATOM 813 O O . LEU A 1 100 ? -15.581 -14.917 8.047 1.00 95.00 100 LEU A O 1
ATOM 817 N N . GLU A 1 101 ? -15.796 -12.867 8.924 1.00 94.38 101 GLU A N 1
ATOM 818 C CA . GLU A 1 101 ? -17.251 -12.897 9.055 1.00 94.38 101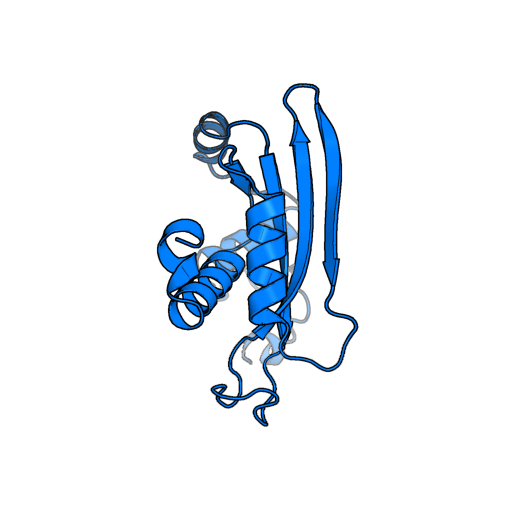 GLU A CA 1
ATOM 819 C C . GLU A 1 101 ? -17.934 -12.358 7.793 1.00 94.38 101 GLU A C 1
ATOM 821 O O . GLU A 1 101 ? -17.411 -11.478 7.109 1.00 94.38 101 GLU A O 1
ATOM 826 N N . ASP A 1 102 ? -19.150 -12.830 7.509 1.00 91.38 102 ASP A N 1
ATOM 827 C CA . ASP A 1 102 ? -19.964 -12.296 6.412 1.00 91.38 102 ASP A CA 1
ATOM 828 C C . ASP A 1 102 ? -20.650 -10.981 6.817 1.00 91.38 102 ASP A C 1
ATOM 830 O O . ASP A 1 102 ? -21.864 -10.901 7.005 1.00 91.38 102 ASP A O 1
ATOM 834 N N . LYS A 1 103 ? -19.834 -9.943 7.000 1.00 95.69 103 LYS A N 1
ATOM 835 C CA . LYS A 1 103 ? -20.254 -8.578 7.333 1.00 95.69 103 LYS A CA 1
ATOM 836 C C . LYS A 1 103 ? -19.516 -7.559 6.474 1.00 95.69 103 LYS A C 1
ATOM 838 O O . LYS A 1 103 ? -18.610 -7.909 5.717 1.00 95.69 103 LYS A O 1
ATOM 843 N N . ASP A 1 104 ? -19.939 -6.302 6.560 1.00 97.31 104 ASP A N 1
ATOM 844 C CA . ASP A 1 104 ? -19.230 -5.191 5.930 1.00 97.31 104 ASP A CA 1
ATOM 845 C C . ASP A 1 104 ? -17.908 -4.932 6.678 1.00 97.31 104 ASP A C 1
ATOM 847 O O . ASP A 1 104 ? -17.949 -4.544 7.849 1.00 97.31 104 ASP A O 1
ATOM 851 N N . PRO A 1 105 ? -16.743 -5.155 6.044 1.00 97.56 105 PRO A N 1
ATOM 852 C CA . PRO A 1 105 ? -15.452 -5.079 6.720 1.00 97.56 105 PRO A CA 1
ATOM 853 C C . PRO A 1 105 ? -14.979 -3.643 6.963 1.00 97.56 105 PRO A C 1
ATOM 855 O O . PRO A 1 105 ? -14.069 -3.446 7.758 1.00 97.56 105 PRO A O 1
ATOM 858 N N . ARG A 1 106 ? -15.544 -2.637 6.280 1.00 97.56 106 ARG A N 1
ATOM 859 C CA . ARG A 1 106 ? -14.916 -1.309 6.128 1.00 97.56 106 ARG A CA 1
ATOM 860 C C . ARG A 1 106 ? -14.630 -0.597 7.451 1.00 97.56 106 ARG A C 1
ATOM 862 O O . ARG A 1 106 ? -13.551 -0.032 7.606 1.00 97.56 106 ARG A O 1
ATOM 869 N N . GLU A 1 107 ? -15.570 -0.642 8.392 1.00 97.62 107 GLU A N 1
ATOM 870 C CA . GLU A 1 107 ? -15.424 -0.004 9.710 1.00 97.62 107 GLU A CA 1
ATOM 871 C C . GLU A 1 107 ? -14.292 -0.656 10.520 1.00 97.62 107 GLU A C 1
ATOM 873 O O . GLU A 1 107 ? -13.391 0.020 11.015 1.00 97.62 107 GLU A O 1
ATOM 878 N N . GLU A 1 108 ? -14.311 -1.988 10.617 1.00 98.25 108 GLU A N 1
ATOM 879 C CA . GLU A 1 108 ? -13.327 -2.753 11.386 1.00 98.25 108 GLU A CA 1
ATOM 880 C C . GLU A 1 108 ? -11.949 -2.721 10.715 1.00 98.25 108 GLU A C 1
ATOM 882 O O . GLU A 1 108 ? -10.937 -2.538 11.390 1.00 98.25 108 GLU A O 1
ATOM 887 N N . PHE A 1 109 ? -11.906 -2.803 9.385 1.00 98.56 109 PHE A N 1
ATOM 888 C CA . PHE A 1 109 ? -10.703 -2.617 8.584 1.00 98.56 109 PHE A CA 1
ATOM 889 C C . PHE A 1 109 ? -10.035 -1.278 8.907 1.00 98.56 109 PHE A C 1
ATOM 891 O O . PHE A 1 109 ? -8.863 -1.255 9.276 1.00 98.56 109 PHE A O 1
ATOM 898 N N . ALA A 1 110 ? -10.778 -0.166 8.822 1.00 98.44 110 ALA A N 1
ATOM 899 C CA . ALA A 1 110 ? -10.227 1.164 9.069 1.00 98.44 110 ALA A CA 1
ATOM 900 C C . ALA A 1 110 ? -9.780 1.324 10.527 1.00 98.44 110 ALA A C 1
ATOM 902 O O . ALA A 1 110 ? -8.668 1.780 10.788 1.00 98.44 110 ALA A O 1
ATOM 903 N N . GLY A 1 111 ? -10.606 0.899 11.487 1.00 98.44 111 GLY A N 1
ATOM 904 C CA . GLY A 1 111 ? -10.281 1.006 12.908 1.00 98.44 111 GLY A CA 1
ATOM 905 C C . GLY A 1 111 ? -9.040 0.198 13.303 1.00 98.44 111 GLY A C 1
ATOM 906 O O . GLY A 1 111 ? -8.178 0.697 14.030 1.00 98.44 111 GLY A O 1
ATOM 907 N N . THR A 1 112 ? -8.920 -1.036 12.807 1.00 98.44 112 THR A N 1
ATOM 908 C CA . THR A 1 112 ? -7.762 -1.903 13.081 1.00 98.44 112 THR A CA 1
ATOM 909 C C . THR A 1 112 ? -6.498 -1.393 12.395 1.00 98.44 112 THR A C 1
ATOM 911 O O . THR A 1 112 ? -5.450 -1.349 13.039 1.00 98.44 112 THR A O 1
ATOM 914 N N . LEU A 1 113 ? -6.599 -0.921 11.149 1.00 98.44 113 LEU A N 1
ATOM 915 C CA . LEU A 1 113 ? -5.483 -0.333 10.411 1.00 98.44 113 LEU A CA 1
ATOM 916 C C . LEU A 1 113 ? -4.945 0.919 11.110 1.00 98.44 113 LEU A C 1
ATOM 918 O O . LEU A 1 113 ? -3.756 1.017 11.395 1.00 98.44 113 LEU A O 1
ATOM 922 N N . LEU A 1 114 ? -5.826 1.863 11.445 1.00 97.94 114 LEU A N 1
ATOM 923 C CA . LEU A 1 114 ? -5.451 3.106 12.121 1.00 97.94 114 LEU A CA 1
ATOM 924 C C . LEU A 1 114 ? -4.855 2.866 13.513 1.00 97.94 114 LEU A C 1
ATOM 926 O O . LEU A 1 114 ? -4.102 3.698 14.019 1.00 97.94 114 LEU A O 1
ATOM 930 N N . LYS A 1 115 ? -5.210 1.756 14.163 1.00 97.88 115 LYS A N 1
ATOM 931 C CA . LYS A 1 115 ? -4.577 1.331 15.413 1.00 97.88 115 LYS A CA 1
ATOM 932 C C . LYS A 1 115 ? -3.177 0.758 15.167 1.00 97.88 115 LYS A C 1
ATOM 934 O O . LYS A 1 115 ? -2.281 1.051 15.950 1.00 97.88 115 LYS A O 1
ATOM 939 N N . ALA A 1 116 ? -2.999 -0.030 14.107 1.00 97.38 116 ALA A N 1
ATOM 940 C CA . ALA A 1 116 ? -1.724 -0.639 13.725 1.00 97.38 116 ALA A CA 1
ATOM 941 C C . ALA A 1 116 ? -0.683 0.393 13.250 1.00 97.38 116 ALA A C 1
ATOM 943 O O . ALA A 1 116 ? 0.491 0.284 13.589 1.00 97.38 116 ALA A O 1
ATOM 944 N N . LEU A 1 117 ? -1.113 1.414 12.500 1.00 96.38 117 LEU A N 1
ATOM 945 C CA . LEU A 1 117 ? -0.245 2.495 12.011 1.00 96.38 117 LEU A CA 1
ATOM 946 C C . LEU A 1 117 ? 0.158 3.495 13.110 1.00 96.38 117 LEU A C 1
ATOM 948 O O . LEU A 1 117 ? 1.177 4.167 12.997 1.00 96.38 117 LEU A O 1
ATOM 952 N N . GLY A 1 118 ? -0.634 3.619 14.178 1.00 94.25 118 GLY A N 1
ATOM 953 C CA . GLY A 1 118 ? -0.365 4.588 15.241 1.00 94.25 118 GLY A CA 1
ATOM 954 C C . GLY A 1 118 ? -0.456 6.045 14.761 1.00 94.25 118 GLY A C 1
ATOM 955 O O . GLY A 1 118 ? -1.404 6.420 14.071 1.00 94.25 118 GLY A O 1
ATOM 956 N N . GLU A 1 119 ? 0.497 6.876 15.193 1.00 92.44 119 GLU A N 1
ATOM 957 C CA . GLU A 1 119 ? 0.532 8.332 14.934 1.00 92.44 119 GLU A CA 1
ATOM 958 C C . GLU A 1 119 ? 1.842 8.811 14.282 1.00 92.44 119 GLU A C 1
ATOM 960 O O . GLU A 1 119 ? 2.012 10.005 14.042 1.00 92.44 119 GLU A O 1
ATOM 965 N N . LYS A 1 120 ? 2.806 7.911 14.058 1.00 93.69 120 LYS A N 1
ATOM 966 C CA . LYS A 1 120 ? 4.163 8.246 13.607 1.00 93.69 120 LYS A CA 1
ATOM 967 C C . LYS A 1 120 ? 4.699 7.175 12.674 1.00 93.69 120 LYS A C 1
ATOM 969 O O . LYS A 1 120 ? 4.258 6.033 12.740 1.00 93.69 120 LYS A O 1
ATOM 974 N N . GLY A 1 121 ? 5.725 7.542 11.918 1.00 95.50 121 GLY A N 1
ATOM 975 C CA . GLY A 1 121 ? 6.419 6.637 11.019 1.00 95.50 121 GLY A CA 1
ATOM 976 C C . GLY A 1 121 ? 6.054 6.870 9.562 1.00 95.50 121 GLY A C 1
ATOM 977 O O . GLY A 1 121 ? 5.144 7.629 9.229 1.00 95.50 121 GLY A O 1
ATOM 978 N N . SER A 1 122 ? 6.807 6.226 8.684 1.00 97.12 122 SER A N 1
ATOM 979 C CA . SER A 1 122 ? 6.612 6.303 7.240 1.00 97.12 122 SER A CA 1
ATOM 980 C C . SER A 1 122 ? 5.871 5.084 6.718 1.00 97.12 122 SER A C 1
ATOM 982 O O . SER A 1 122 ? 6.155 3.955 7.111 1.00 97.12 122 SER A O 1
ATOM 984 N N . ILE A 1 123 ? 4.950 5.309 5.784 1.00 96.69 123 ILE A N 1
ATOM 985 C CA . ILE A 1 123 ? 4.219 4.246 5.095 1.00 96.69 123 ILE A CA 1
ATOM 986 C C . ILE A 1 123 ? 4.845 4.031 3.720 1.00 96.69 123 ILE A C 1
ATOM 988 O O . ILE A 1 123 ? 4.968 4.960 2.922 1.00 96.69 123 ILE A O 1
ATOM 992 N N . VAL A 1 124 ? 5.220 2.788 3.443 1.00 96.50 124 VAL A N 1
ATOM 993 C CA . VAL A 1 124 ? 5.772 2.334 2.171 1.00 96.50 124 VAL A CA 1
ATOM 994 C C . VAL A 1 124 ? 4.770 1.381 1.532 1.00 96.50 124 VAL A C 1
ATOM 996 O O . VAL A 1 124 ? 4.399 0.364 2.116 1.00 96.50 124 VAL A O 1
ATOM 999 N N . VAL A 1 125 ? 4.350 1.716 0.315 1.00 96.19 125 VAL A N 1
ATOM 1000 C CA . VAL A 1 125 ? 3.392 0.952 -0.496 1.00 96.19 125 VAL A CA 1
ATOM 1001 C C . VAL A 1 125 ? 3.955 0.734 -1.895 1.00 96.19 125 VAL A C 1
ATOM 1003 O O . VAL A 1 125 ? 4.787 1.513 -2.368 1.00 96.19 125 VAL A O 1
ATOM 1006 N N . TYR A 1 126 ? 3.512 -0.322 -2.577 1.00 91.06 126 TYR A N 1
ATOM 1007 C CA . TYR A 1 126 ? 4.032 -0.659 -3.904 1.00 91.06 126 TYR A CA 1
ATOM 1008 C C . TYR A 1 126 ? 3.497 0.268 -5.006 1.00 91.06 126 TYR A C 1
ATOM 1010 O O . TYR A 1 126 ? 4.206 0.577 -5.967 1.00 91.06 126 TYR A O 1
ATOM 1018 N N . THR A 1 127 ? 2.249 0.731 -4.884 1.00 91.62 127 THR A N 1
ATOM 1019 C CA . THR A 1 127 ? 1.621 1.637 -5.856 1.00 91.62 127 THR A CA 1
ATOM 1020 C C . THR A 1 127 ? 0.747 2.681 -5.159 1.00 91.62 127 THR A C 1
ATOM 1022 O O . THR A 1 127 ? 0.650 2.728 -3.942 1.00 91.62 127 THR A O 1
ATOM 1025 N N . THR A 1 128 ? 0.076 3.541 -5.926 1.00 93.69 128 THR A N 1
ATOM 1026 C CA . THR A 1 128 ? -0.925 4.476 -5.386 1.00 93.69 128 THR A CA 1
ATOM 1027 C C . THR A 1 128 ? -2.271 3.808 -5.079 1.00 93.69 128 THR A C 1
ATOM 1029 O O . THR A 1 128 ? -3.243 4.505 -4.794 1.00 93.69 128 THR A O 1
ATOM 1032 N N . TYR A 1 129 ? -2.368 2.482 -5.202 1.00 96.69 129 TYR A N 1
ATOM 1033 C CA . TYR A 1 129 ? -3.607 1.736 -5.019 1.00 96.69 129 TYR A CA 1
ATOM 1034 C C . TYR A 1 129 ? -4.130 1.841 -3.586 1.00 96.69 129 TYR A C 1
ATOM 1036 O O . TYR A 1 129 ? -5.281 2.227 -3.386 1.00 96.69 129 TYR A O 1
ATOM 1044 N N . GLU A 1 130 ? -3.266 1.601 -2.599 1.00 97.31 130 GLU A N 1
ATOM 1045 C CA . GLU A 1 130 ? -3.594 1.669 -1.174 1.00 97.31 130 GLU A CA 1
ATOM 1046 C C . GLU A 1 130 ? -4.109 3.063 -0.810 1.00 97.31 130 GLU A C 1
ATOM 1048 O O . GLU A 1 130 ? -5.123 3.198 -0.130 1.00 97.31 130 GLU A O 1
ATOM 1053 N N . LYS A 1 131 ? -3.483 4.111 -1.360 1.00 96.00 131 LYS A N 1
ATOM 1054 C CA . LYS A 1 131 ? -3.953 5.491 -1.200 1.00 96.00 131 LYS A CA 1
ATOM 1055 C C . LYS A 1 131 ? -5.385 5.673 -1.715 1.00 96.00 131 LYS A C 1
ATOM 1057 O O . LYS A 1 131 ? -6.212 6.240 -1.011 1.00 96.00 131 LYS A O 1
ATOM 1062 N N . GLY A 1 132 ? -5.702 5.157 -2.903 1.00 96.94 132 GLY A N 1
ATOM 1063 C CA . GLY A 1 132 ? -7.062 5.228 -3.450 1.00 96.94 132 GLY A CA 1
ATOM 1064 C C . GLY A 1 132 ? -8.093 4.463 -2.609 1.00 96.94 132 GLY A C 1
ATOM 1065 O O . GLY A 1 132 ? -9.242 4.890 -2.491 1.00 96.94 132 GLY A O 1
ATOM 1066 N N . VAL A 1 133 ? -7.689 3.354 -1.980 1.00 97.69 133 VAL A N 1
ATOM 1067 C CA . VAL A 1 133 ? -8.532 2.625 -1.019 1.00 97.69 133 VAL A CA 1
ATOM 1068 C C . VAL A 1 133 ? -8.810 3.478 0.223 1.00 97.69 133 VAL A C 1
ATOM 1070 O O . VAL A 1 133 ? -9.963 3.555 0.652 1.00 97.69 133 VAL A O 1
ATOM 1073 N N . LEU A 1 134 ? -7.791 4.146 0.776 1.00 97.38 134 LEU A N 1
ATOM 1074 C CA . LEU A 1 134 ? -7.942 5.033 1.936 1.00 97.38 134 LEU A CA 1
ATOM 1075 C C . LEU A 1 134 ? -8.837 6.238 1.632 1.00 97.38 134 LEU A C 1
ATOM 1077 O O . LEU A 1 134 ? -9.717 6.554 2.430 1.00 97.38 134 LEU A O 1
ATOM 1081 N N . GLU A 1 135 ? -8.684 6.858 0.461 1.00 96.75 135 GLU A N 1
ATOM 1082 C CA . GLU A 1 135 ? -9.551 7.954 0.008 1.00 96.75 135 GLU A CA 1
ATOM 1083 C C . GLU A 1 135 ? -11.021 7.506 -0.065 1.00 96.75 135 GLU A C 1
ATOM 1085 O O . GLU A 1 135 ? -11.905 8.171 0.478 1.00 96.75 135 GLU A O 1
ATOM 1090 N N . GLY A 1 136 ? -11.289 6.329 -0.643 1.00 96.12 136 GLY A N 1
ATOM 1091 C CA . GLY A 1 136 ? -12.637 5.757 -0.683 1.00 96.12 136 GLY A CA 1
ATOM 1092 C C . GLY A 1 136 ? -13.204 5.428 0.705 1.00 96.12 136 GLY A C 1
ATOM 1093 O O . GLY A 1 136 ? -14.397 5.624 0.955 1.00 96.12 136 GLY A O 1
ATOM 1094 N N . LEU A 1 137 ? -12.364 4.964 1.636 1.00 97.06 137 LEU A N 1
ATOM 1095 C CA . LEU A 1 137 ? -12.760 4.774 3.034 1.00 97.06 137 LEU A CA 1
ATOM 1096 C C . LEU A 1 137 ? -13.056 6.107 3.729 1.00 97.06 137 LEU A C 1
ATOM 1098 O O . LEU A 1 137 ? -14.027 6.176 4.470 1.00 97.06 137 LEU A O 1
ATOM 1102 N N . ALA A 1 138 ? -12.288 7.165 3.474 1.00 97.12 138 ALA A N 1
ATOM 1103 C CA . ALA A 1 138 ? -12.488 8.494 4.056 1.00 97.12 138 ALA A CA 1
ATOM 1104 C C . ALA A 1 138 ? -13.779 9.187 3.566 1.00 97.12 138 ALA A C 1
ATOM 1106 O O . ALA A 1 138 ? -14.363 10.032 4.260 1.00 97.12 138 ALA A O 1
ATOM 1107 N N . GLU A 1 139 ? -14.244 8.840 2.365 1.00 95.19 139 GLU A N 1
ATOM 1108 C CA . GLU A 1 139 ? -15.570 9.218 1.873 1.00 95.19 139 GLU A CA 1
ATOM 1109 C C . GLU A 1 139 ? -16.682 8.457 2.605 1.00 95.19 139 GLU A C 1
ATOM 1111 O O . GLU A 1 139 ? -17.673 9.067 3.010 1.00 95.19 139 GLU A O 1
ATOM 1116 N N . TYR A 1 140 ? -16.506 7.146 2.801 1.00 94.75 140 TYR A N 1
ATOM 1117 C CA . TYR A 1 140 ? -17.498 6.274 3.436 1.00 94.75 140 TYR A CA 1
ATOM 1118 C C . TYR A 1 140 ? -17.577 6.429 4.964 1.00 94.75 140 TYR A C 1
ATOM 1120 O O . TYR A 1 140 ? -18.663 6.312 5.529 1.00 94.75 140 TYR A O 1
ATOM 1128 N N . LEU A 1 141 ? -16.452 6.722 5.622 1.00 96.44 141 LEU A N 1
ATOM 1129 C CA . LEU A 1 141 ? -16.283 6.844 7.073 1.00 96.44 141 LEU A CA 1
ATOM 1130 C C . LEU A 1 141 ? -15.805 8.262 7.437 1.00 96.44 141 LEU A C 1
ATOM 1132 O O . LEU A 1 141 ? -14.631 8.453 7.772 1.00 96.44 141 LEU A O 1
ATOM 1136 N N . PRO A 1 142 ? -16.678 9.290 7.383 1.00 95.69 142 PRO A N 1
ATOM 1137 C CA . PRO A 1 142 ? -16.268 10.674 7.615 1.00 95.69 142 PRO A CA 1
ATOM 1138 C C . PRO A 1 142 ? -15.612 10.915 8.979 1.00 95.69 142 PRO A C 1
ATOM 1140 O O . PRO A 1 142 ? -14.764 11.792 9.092 1.00 95.69 142 PRO A O 1
ATOM 1143 N N . HIS A 1 143 ? -15.958 10.129 10.006 1.00 96.56 143 HIS A N 1
ATOM 1144 C CA . HIS A 1 143 ? -15.348 10.209 11.340 1.00 96.56 143 HIS A CA 1
ATOM 1145 C C . HIS A 1 143 ? -13.883 9.753 11.386 1.00 96.56 143 HIS A C 1
ATOM 1147 O O . HIS A 1 143 ? -13.192 10.064 12.352 1.00 96.56 143 HIS A O 1
ATOM 1153 N N . TYR A 1 144 ? -13.398 9.056 10.355 1.00 96.56 144 TYR A N 1
ATOM 1154 C CA . TYR A 1 144 ? -11.989 8.690 10.198 1.00 96.56 144 TYR A CA 1
ATOM 1155 C C . TYR A 1 144 ? -11.252 9.497 9.128 1.00 96.56 144 TYR A C 1
ATOM 1157 O O . TYR A 1 144 ? -10.053 9.293 8.956 1.00 96.56 144 TYR A O 1
ATOM 1165 N N . ARG A 1 145 ? -11.923 10.428 8.439 1.00 94.81 145 ARG A N 1
ATOM 1166 C CA . ARG A 1 145 ? -11.369 11.152 7.287 1.00 94.81 145 ARG A CA 1
ATOM 1167 C C . ARG A 1 145 ? -9.994 11.759 7.558 1.00 94.81 145 ARG A C 1
ATOM 1169 O O . ARG A 1 145 ? -9.065 11.451 6.826 1.00 94.81 145 ARG A O 1
ATOM 1176 N N . ASP A 1 146 ? -9.857 12.532 8.631 1.00 93.31 146 ASP A N 1
ATOM 1177 C CA . ASP A 1 146 ? -8.609 13.238 8.954 1.00 93.31 146 ASP A CA 1
ATOM 1178 C C . ASP A 1 146 ? -7.436 12.291 9.249 1.00 93.31 146 ASP A C 1
ATOM 1180 O O . ASP A 1 146 ? -6.283 12.688 9.147 1.00 93.31 146 ASP A O 1
ATOM 1184 N N . ARG A 1 147 ? -7.719 11.040 9.634 1.00 94.00 147 ARG A N 1
ATOM 1185 C CA . ARG A 1 147 ? -6.696 10.025 9.921 1.00 94.00 147 ARG A CA 1
ATOM 1186 C C . ARG A 1 147 ? -6.376 9.128 8.724 1.00 94.00 147 ARG A C 1
ATOM 1188 O O . ARG A 1 147 ? -5.384 8.412 8.770 1.00 94.00 147 ARG A O 1
ATOM 1195 N N . LEU A 1 148 ? -7.240 9.106 7.709 1.00 93.19 148 LEU A N 1
ATOM 1196 C CA . LEU A 1 148 ? -7.093 8.291 6.498 1.00 93.19 148 LEU A CA 1
ATOM 1197 C C . LEU A 1 148 ? -6.490 9.081 5.322 1.00 93.19 148 LEU A C 1
ATOM 1199 O O . LEU A 1 148 ? -6.262 8.491 4.267 1.00 93.19 148 LEU A O 1
ATOM 1203 N N . GLN A 1 149 ? -6.276 10.391 5.482 1.00 82.50 149 GLN A N 1
ATOM 1204 C CA . GLN A 1 149 ? -5.751 11.300 4.457 1.00 82.50 149 GLN A CA 1
ATOM 1205 C C . GLN A 1 149 ? -4.281 11.652 4.665 1.00 82.50 149 GLN A C 1
ATOM 1207 O O . GLN A 1 149 ? -3.856 11.762 5.835 1.00 82.50 149 GLN A O 1
#

InterPro domains:
  IPR021301 Domain of unknown functionDUF2779 [PF11074] (54-148)

Secondary structure (DSSP, 8-state):
-HHHHTT--SGGGS-TTS---HHHHHHHHHHHHT-----TTHHHHHTT--SSEEEEEEEEE--SS--STT--TT--EEEEEEEEEE-TT--EEEEEEE--SSS--HHHHHHHHHHHHTTSSEEE-SSSHHHHHHHHHHHH-GGGHHHH-

pLDDT: mean 95.5, std 3.39, range [66.19, 98.75]

Foldseek 3Di:
DVCVVVVNPDLLPPDPPPDDDPVSNQVSCCVNVVHDDDDPCNVVVVVPFDPQEWAKDWDWDQAQDDLDPPDHHGDTATFKMWIFTQGPVRDTDIDMGGHPDSHRRLVVVLVRVLVVVDDDGHYDYPDCVQLVNLCVSCVVPVVCVVVSD

Radius of gyration: 19.83 Å; chains: 1; bounding box: 45×27×50 Å